Protein AF-A0A376S6R0-F1 (afdb_monomer)

Structure (mmCIF, N/CA/C/O backbone):
data_AF-A0A3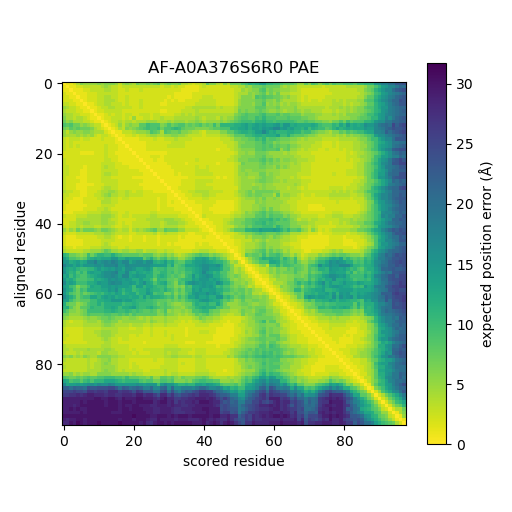76S6R0-F1
#
_entry.id   AF-A0A376S6R0-F1
#
loop_
_atom_site.group_PDB
_atom_site.id
_atom_site.type_symbol
_atom_site.label_atom_id
_atom_site.label_alt_id
_atom_site.label_comp_id
_atom_site.label_asym_id
_atom_site.label_entity_id
_atom_site.label_seq_id
_atom_site.pdbx_PDB_ins_code
_atom_site.Cartn_x
_atom_site.Cartn_y
_atom_site.Cartn_z
_atom_site.occupancy
_atom_site.B_iso_or_equiv
_atom_site.auth_seq_id
_atom_site.auth_comp_id
_atom_site.auth_asym_id
_atom_site.auth_atom_id
_atom_site.pdbx_PDB_model_num
ATOM 1 N N . MET A 1 1 ? 5.530 -6.108 10.064 1.00 86.94 1 MET A N 1
ATOM 2 C CA . MET A 1 1 ? 5.471 -5.534 8.701 1.00 86.94 1 MET A CA 1
ATOM 3 C C . MET A 1 1 ? 4.309 -6.181 7.967 1.00 86.94 1 MET A C 1
ATOM 5 O O . MET A 1 1 ? 4.146 -7.387 8.092 1.00 86.94 1 MET A O 1
ATOM 9 N N . TRP A 1 2 ? 3.506 -5.393 7.254 1.00 91.38 2 TRP A N 1
ATOM 10 C CA . TRP A 1 2 ? 2.343 -5.835 6.485 1.00 91.38 2 TRP A CA 1
ATOM 11 C C . TRP A 1 2 ? 2.529 -5.500 5.009 1.00 91.38 2 TRP A C 1
ATOM 13 O O . TRP A 1 2 ? 2.985 -4.406 4.679 1.00 91.38 2 TRP A O 1
ATOM 23 N N . LEU A 1 3 ? 2.138 -6.430 4.143 1.00 90.69 3 LEU A N 1
ATOM 24 C CA . LEU A 1 3 ? 2.029 -6.242 2.701 1.00 90.69 3 LEU A CA 1
ATOM 25 C C . LEU A 1 3 ? 0.576 -6.506 2.310 1.00 90.69 3 LEU A C 1
ATOM 27 O O . LEU A 1 3 ? 0.023 -7.553 2.643 1.00 90.69 3 LEU A O 1
ATOM 31 N N . VAL A 1 4 ? -0.042 -5.553 1.625 1.00 89.94 4 VAL A N 1
ATOM 32 C CA . VAL A 1 4 ? -1.453 -5.599 1.242 1.00 89.94 4 VAL A CA 1
ATOM 33 C C . VAL A 1 4 ? -1.567 -5.307 -0.247 1.00 89.94 4 VAL A C 1
ATOM 35 O O . VAL A 1 4 ? -0.833 -4.485 -0.792 1.00 89.94 4 VAL A O 1
ATOM 38 N N . ARG A 1 5 ? -2.492 -5.986 -0.920 1.00 88.94 5 ARG A N 1
ATOM 39 C CA . ARG A 1 5 ? -2.849 -5.682 -2.305 1.00 88.94 5 ARG A CA 1
ATOM 40 C C . ARG A 1 5 ? -3.988 -4.663 -2.329 1.00 88.94 5 ARG A C 1
ATOM 42 O O . ARG A 1 5 ? -4.946 -4.815 -1.571 1.00 88.94 5 ARG A O 1
ATOM 49 N N . GLY A 1 6 ? -3.889 -3.671 -3.212 1.00 90.50 6 GLY A N 1
ATOM 50 C CA . GLY A 1 6 ? -5.003 -2.802 -3.594 1.00 90.50 6 GLY A CA 1
ATOM 51 C C . GLY A 1 6 ? -6.185 -3.568 -4.209 1.00 90.50 6 GLY A C 1
ATOM 52 O O . GLY A 1 6 ? -6.149 -4.789 -4.379 1.00 90.50 6 GLY A O 1
ATOM 53 N N . GLY A 1 7 ? -7.257 -2.854 -4.544 1.00 91.50 7 GLY A N 1
ATOM 54 C CA . GLY A 1 7 ? -8.468 -3.431 -5.139 1.00 91.50 7 GLY A CA 1
ATOM 55 C C . GLY A 1 7 ? -9.605 -3.691 -4.152 1.00 91.50 7 GLY A C 1
ATOM 56 O O . GLY A 1 7 ? -10.548 -4.405 -4.483 1.00 91.50 7 GLY A O 1
ATOM 57 N N . LYS A 1 8 ? -9.543 -3.127 -2.941 1.00 90.00 8 LYS A N 1
ATOM 58 C CA . LYS A 1 8 ? -10.636 -3.197 -1.960 1.00 90.00 8 LYS A CA 1
ATOM 59 C C . LYS A 1 8 ? -11.021 -1.808 -1.474 1.00 90.00 8 LYS A C 1
ATOM 61 O O . LYS A 1 8 ? -10.172 -1.016 -1.077 1.00 90.00 8 LYS A O 1
ATOM 66 N N . ALA A 1 9 ? -12.320 -1.530 -1.441 1.00 91.50 9 ALA A N 1
ATOM 67 C CA . ALA A 1 9 ? -12.825 -0.257 -0.934 1.00 91.50 9 ALA A CA 1
ATOM 68 C C . ALA A 1 9 ? -12.558 -0.089 0.569 1.00 91.50 9 ALA A C 1
ATOM 70 O O . ALA A 1 9 ? -12.135 0.980 1.005 1.00 91.50 9 ALA A O 1
ATOM 71 N N . ALA A 1 10 ? -12.739 -1.161 1.340 1.00 90.50 10 ALA A N 1
ATOM 72 C CA . ALA A 1 10 ? -12.553 -1.180 2.784 1.00 90.50 10 ALA A CA 1
ATOM 73 C C . ALA A 1 10 ? -11.920 -2.501 3.242 1.00 90.50 10 ALA A C 1
ATOM 75 O O . ALA A 1 10 ? -12.036 -3.532 2.572 1.00 90.50 10 ALA A O 1
ATOM 76 N N . GLN A 1 11 ? -11.255 -2.456 4.396 1.00 87.75 11 GLN A N 1
ATOM 77 C CA . GLN A 1 11 ? -10.880 -3.657 5.139 1.00 87.75 11 GLN A CA 1
ATOM 78 C C . GLN A 1 11 ? -12.024 -4.045 6.085 1.00 87.75 11 GLN A C 1
ATOM 80 O O . GLN A 1 11 ? -12.788 -3.161 6.471 1.00 87.75 11 GLN A O 1
ATOM 85 N N . PRO A 1 12 ? -12.144 -5.328 6.469 1.00 86.12 12 PRO A N 1
ATOM 86 C CA . PRO A 1 12 ? -13.119 -5.751 7.467 1.00 86.12 12 PRO A CA 1
ATOM 87 C C . PRO A 1 12 ? -12.986 -4.960 8.773 1.00 86.12 12 PRO A C 1
ATOM 89 O O . PRO A 1 12 ? -11.877 -4.577 9.167 1.00 86.12 12 PRO A O 1
ATOM 92 N N . ASP A 1 13 ? -14.108 -4.757 9.458 1.00 80.25 13 ASP A N 1
ATOM 93 C CA . ASP A 1 13 ? -14.122 -4.103 10.763 1.00 80.25 13 ASP A CA 1
ATOM 94 C C . ASP A 1 13 ? -13.238 -4.851 11.771 1.00 80.25 13 ASP A C 1
ATOM 96 O O . ASP A 1 13 ? -13.106 -6.075 11.742 1.00 80.25 13 ASP A O 1
ATOM 100 N N . GLY A 1 14 ? -12.572 -4.095 12.646 1.00 80.88 14 GLY A N 1
ATOM 101 C CA . GLY A 1 14 ? -11.615 -4.639 13.615 1.00 80.88 14 GLY A CA 1
ATOM 102 C C . GLY A 1 14 ? -10.244 -5.004 13.033 1.00 80.88 14 GLY A C 1
ATOM 103 O O . GLY A 1 14 ? -9.330 -5.315 13.796 1.00 80.88 14 GLY A O 1
ATOM 104 N N . HIS A 1 15 ? -10.041 -4.912 11.713 1.00 86.12 15 HIS A N 1
ATOM 105 C CA . HIS A 1 15 ? -8.717 -5.095 11.124 1.00 86.12 15 HIS A CA 1
ATOM 106 C C . HIS A 1 15 ? -7.779 -3.951 11.540 1.00 86.12 15 HIS A C 1
ATOM 108 O O . HIS A 1 15 ? -8.088 -2.774 11.344 1.00 86.12 15 HIS A O 1
ATOM 114 N N . THR A 1 16 ? -6.590 -4.281 12.050 1.00 88.19 16 THR A N 1
ATOM 115 C CA . THR A 1 16 ? -5.621 -3.311 12.599 1.00 88.19 16 THR A CA 1
ATOM 116 C C . THR A 1 16 ? -5.266 -2.183 11.624 1.00 88.19 16 THR A C 1
ATOM 118 O O . THR A 1 16 ? -5.022 -1.053 12.034 1.00 88.19 16 THR A O 1
ATOM 121 N N . LEU A 1 17 ? -5.277 -2.468 10.318 1.00 91.31 17 LEU A N 1
ATOM 122 C CA . LEU A 1 17 ? -4.975 -1.488 9.268 1.00 91.31 17 LEU A CA 1
ATOM 123 C C . LEU A 1 17 ? -6.209 -0.781 8.687 1.00 91.31 17 LEU A C 1
ATOM 125 O O . LEU A 1 17 ? -6.042 0.015 7.775 1.00 91.31 17 LEU A O 1
ATOM 129 N N . ALA A 1 18 ? -7.435 -1.046 9.153 1.00 91.31 18 ALA A N 1
ATOM 130 C CA . ALA A 1 18 ? -8.655 -0.519 8.525 1.00 91.31 18 ALA A CA 1
ATOM 131 C C . ALA A 1 18 ? -8.687 1.017 8.472 1.00 91.31 18 ALA A C 1
ATOM 133 O O . ALA A 1 18 ? -8.978 1.598 7.428 1.00 91.31 18 ALA A O 1
ATOM 134 N N . ARG A 1 19 ? -8.306 1.683 9.569 1.00 89.56 19 ARG A N 1
ATOM 135 C CA . ARG A 1 19 ? -8.217 3.153 9.619 1.00 89.56 19 ARG A CA 1
ATOM 136 C C . ARG A 1 19 ? -7.159 3.708 8.671 1.00 89.56 19 ARG A C 1
ATOM 138 O O . ARG A 1 19 ? -7.417 4.678 7.970 1.00 89.56 19 ARG A O 1
ATOM 145 N N . LEU A 1 20 ? -5.989 3.076 8.638 1.00 92.38 20 LEU A N 1
ATOM 146 C CA . LEU A 1 20 ? -4.894 3.474 7.759 1.00 92.38 20 LEU A CA 1
ATOM 147 C C . LEU A 1 20 ? -5.209 3.174 6.281 1.00 92.38 20 LEU A C 1
ATOM 149 O O . LEU A 1 20 ? -4.798 3.901 5.388 1.00 92.38 20 LEU A O 1
ATOM 153 N N . TRP A 1 21 ? -5.973 2.123 5.995 1.00 93.44 21 TRP A N 1
ATOM 154 C CA . TRP A 1 21 ? -6.482 1.833 4.655 1.00 93.44 21 TRP A CA 1
ATOM 155 C C . TRP A 1 21 ? -7.478 2.894 4.187 1.00 93.44 21 TRP A C 1
ATOM 157 O O . TRP A 1 21 ? -7.433 3.341 3.044 1.00 93.44 21 TRP A O 1
ATOM 167 N N . ALA A 1 22 ? -8.371 3.323 5.081 1.00 91.88 22 ALA A N 1
ATOM 168 C CA . ALA A 1 22 ? -9.382 4.325 4.775 1.00 91.88 22 ALA A CA 1
ATOM 169 C C . ALA A 1 22 ? -8.785 5.702 4.434 1.00 91.88 22 ALA A C 1
ATOM 171 O O . ALA A 1 22 ? -9.427 6.449 3.698 1.00 91.88 22 ALA A O 1
ATOM 172 N N . SER A 1 23 ? -7.572 6.016 4.912 1.00 91.94 23 SER A N 1
ATOM 173 C CA . SER A 1 23 ? -6.883 7.276 4.599 1.00 91.94 23 SER A CA 1
ATOM 174 C C . SER A 1 23 ? -6.223 7.305 3.220 1.00 91.94 23 SER A C 1
ATOM 176 O O . SER A 1 23 ? -5.795 8.369 2.783 1.00 91.94 23 SER A O 1
ATOM 178 N N . LEU A 1 24 ? -6.107 6.161 2.536 1.00 93.44 24 LEU A N 1
ATOM 179 C CA . LEU A 1 24 ? -5.577 6.131 1.177 1.00 93.44 24 LEU A CA 1
ATOM 180 C C . LEU A 1 24 ? -6.546 6.804 0.197 1.00 93.44 24 LEU A C 1
ATOM 182 O O . LEU A 1 24 ? -7.752 6.523 0.250 1.00 93.44 24 LEU A O 1
ATOM 186 N N . PRO A 1 25 ? -6.027 7.595 -0.758 1.00 92.31 25 PRO A N 1
ATOM 187 C CA . PRO A 1 25 ? -6.795 8.044 -1.909 1.00 92.31 25 PRO A CA 1
ATOM 188 C C . PRO A 1 25 ? -7.487 6.877 -2.640 1.00 92.31 25 PRO A C 1
ATOM 190 O O . PRO A 1 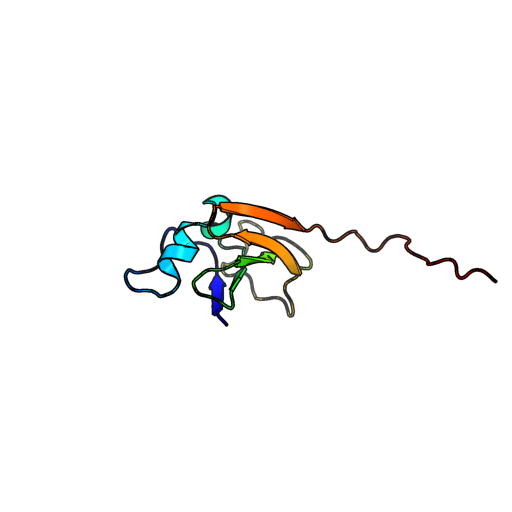25 ? -6.911 5.780 -2.734 1.00 92.31 25 PRO A O 1
ATOM 193 N N . PRO A 1 26 ? -8.724 7.068 -3.143 1.00 93.38 26 PRO A N 1
ATOM 194 C CA . PRO A 1 26 ? -9.483 6.017 -3.817 1.00 93.38 26 PRO A CA 1
ATOM 195 C C . PRO A 1 26 ? -8.732 5.348 -4.971 1.00 93.38 26 PRO A C 1
ATOM 197 O O . PRO A 1 26 ? -8.741 4.126 -5.059 1.00 93.38 26 PRO A O 1
ATOM 200 N N . ASP A 1 27 ? -8.049 6.117 -5.811 1.00 91.50 27 ASP A N 1
ATOM 201 C CA . ASP A 1 27 ? -7.264 5.632 -6.949 1.00 91.50 27 ASP A CA 1
ATOM 202 C C . ASP A 1 27 ? -6.141 4.670 -6.527 1.00 91.50 27 ASP A C 1
ATOM 204 O O . ASP A 1 27 ? -5.891 3.675 -7.208 1.00 91.50 27 ASP A O 1
ATOM 208 N N . ILE A 1 28 ? -5.532 4.886 -5.357 1.00 92.25 28 ILE A N 1
ATOM 209 C CA . ILE A 1 28 ? -4.490 4.004 -4.820 1.00 92.25 28 ILE A CA 1
ATOM 210 C C . ILE A 1 28 ? -5.104 2.734 -4.224 1.00 92.25 28 ILE A C 1
ATOM 212 O O . ILE A 1 28 ? -4.720 1.622 -4.590 1.00 92.25 28 ILE A O 1
ATOM 216 N N . ARG A 1 29 ? -6.069 2.866 -3.303 1.00 92.25 29 ARG A N 1
ATOM 217 C CA . ARG A 1 29 ? -6.625 1.700 -2.585 1.00 92.25 29 ARG A CA 1
ATOM 218 C C . ARG A 1 29 ? -7.490 0.803 -3.468 1.00 92.25 29 ARG A C 1
ATOM 220 O O . ARG A 1 29 ? -7.561 -0.403 -3.230 1.00 92.25 29 ARG A O 1
ATOM 227 N N . LEU A 1 30 ? -8.152 1.371 -4.478 1.00 93.12 30 LEU A N 1
ATOM 228 C CA . LEU A 1 30 ? -8.997 0.627 -5.413 1.00 93.12 30 LEU A CA 1
ATOM 229 C C . LEU A 1 30 ? -8.201 0.027 -6.572 1.00 93.12 30 LEU A C 1
ATOM 231 O O . LEU A 1 30 ? -8.743 -0.816 -7.277 1.00 93.12 30 LEU A O 1
ATOM 235 N N . SER A 1 31 ? -6.930 0.395 -6.758 1.00 89.38 31 SER A N 1
ATOM 236 C CA . SER A 1 31 ? -6.115 -0.177 -7.827 1.00 89.38 31 SER A CA 1
ATOM 237 C C . SER A 1 31 ? -5.720 -1.623 -7.510 1.00 89.38 31 SER A C 1
ATOM 239 O O . SER A 1 31 ? -4.933 -1.857 -6.591 1.00 89.38 31 SER A O 1
ATOM 241 N N . PRO A 1 32 ? -6.170 -2.625 -8.287 1.00 86.25 32 PRO A N 1
ATOM 242 C CA . PRO A 1 32 ? -5.769 -4.016 -8.082 1.00 86.25 32 PRO A CA 1
ATOM 243 C C . PRO A 1 32 ? -4.321 -4.289 -8.524 1.00 86.25 32 PRO A C 1
ATOM 245 O O . PRO A 1 32 ? -3.824 -5.407 -8.337 1.00 86.25 32 PRO A O 1
ATOM 248 N N . HIS A 1 33 ? -3.658 -3.299 -9.131 1.00 83.06 33 HIS A N 1
ATOM 249 C CA . HIS A 1 33 ? -2.300 -3.393 -9.665 1.00 83.06 33 HIS A CA 1
ATOM 250 C C . HIS A 1 33 ? -1.231 -2.910 -8.682 1.00 83.06 33 HIS A C 1
ATOM 252 O O . HIS A 1 33 ? -0.047 -3.159 -8.922 1.00 83.06 33 HIS A O 1
ATOM 258 N N . LEU A 1 34 ? -1.631 -2.233 -7.601 1.00 87.88 34 LEU A N 1
ATO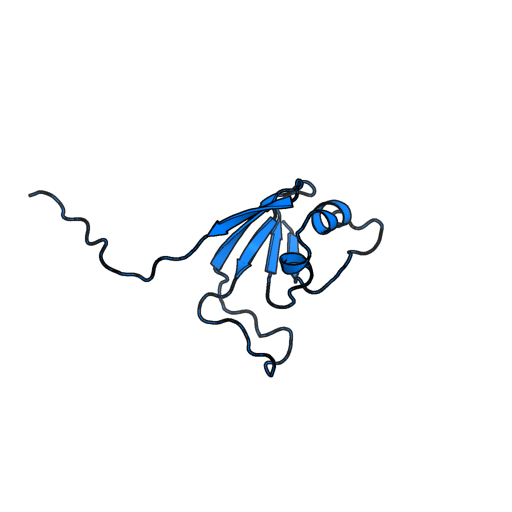M 259 C CA . LEU A 1 34 ? -0.719 -1.716 -6.587 1.00 87.88 34 LEU A CA 1
ATOM 260 C C . LEU A 1 34 ? -0.583 -2.677 -5.410 1.00 87.88 34 LEU A C 1
ATOM 262 O O . LEU A 1 34 ? -1.554 -3.261 -4.918 1.00 87.88 34 LEU A O 1
ATOM 266 N N . TYR A 1 35 ? 0.650 -2.784 -4.933 1.00 89.88 35 TYR A N 1
ATOM 267 C CA . TYR A 1 35 ? 0.968 -3.380 -3.647 1.00 89.88 35 TYR A CA 1
ATOM 268 C C . TYR A 1 35 ? 1.378 -2.276 -2.682 1.00 89.88 35 TYR A C 1
ATOM 270 O O . TYR A 1 35 ? 2.012 -1.297 -3.066 1.00 89.88 35 TYR A O 1
ATOM 278 N N . LEU A 1 36 ? 0.989 -2.429 -1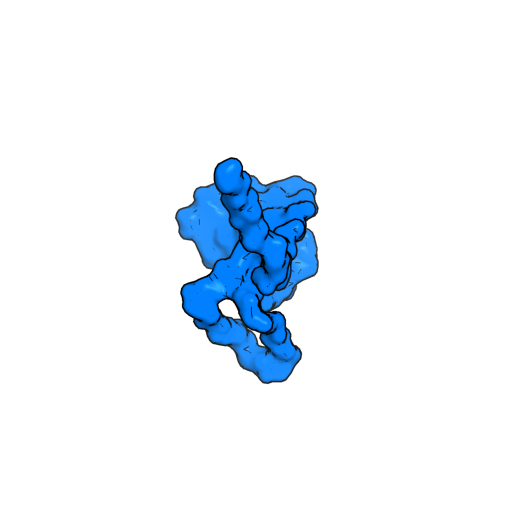.425 1.00 93.00 36 LEU A N 1
ATOM 279 C CA . LEU A 1 36 ? 1.189 -1.444 -0.379 1.00 93.00 36 LEU A CA 1
ATOM 280 C C . LEU A 1 36 ? 1.864 -2.134 0.796 1.00 93.00 36 LEU A C 1
ATOM 282 O O . LEU A 1 36 ? 1.354 -3.134 1.304 1.00 93.00 36 LEU A O 1
ATOM 286 N N . ALA A 1 37 ? 3.001 -1.613 1.236 1.00 94.38 37 ALA A N 1
ATOM 287 C CA . ALA A 1 37 ? 3.629 -2.065 2.469 1.00 94.38 37 ALA A CA 1
ATOM 288 C C . ALA A 1 37 ? 3.406 -1.041 3.578 1.00 94.38 37 ALA A C 1
ATOM 290 O O . ALA A 1 37 ? 3.316 0.154 3.310 1.00 94.38 37 ALA A O 1
ATOM 291 N N . THR A 1 38 ? 3.334 -1.503 4.825 1.00 94.44 38 THR A N 1
ATOM 292 C CA . THR A 1 38 ? 3.514 -0.652 6.002 1.00 94.44 38 THR A CA 1
ATOM 293 C C . THR A 1 38 ? 4.123 -1.435 7.160 1.00 94.44 38 THR A C 1
ATOM 295 O O . THR A 1 38 ? 3.910 -2.639 7.303 1.00 94.44 38 THR A O 1
ATOM 298 N N . ASN A 1 39 ? 4.918 -0.781 8.000 1.00 93.75 39 ASN A N 1
ATOM 299 C CA . ASN A 1 39 ? 5.465 -1.365 9.225 1.00 93.75 39 ASN A CA 1
ATOM 300 C C . ASN A 1 39 ? 4.732 -0.879 10.486 1.00 93.75 39 ASN A C 1
ATOM 302 O O . ASN A 1 39 ? 5.053 -1.346 11.575 1.00 93.75 39 ASN A O 1
ATOM 306 N N . SER A 1 40 ? 3.734 -0.003 10.338 1.00 91.50 40 SER A N 1
ATOM 307 C CA . SER A 1 40 ? 3.002 0.623 11.436 1.00 91.50 40 SER A CA 1
ATOM 308 C C . SER A 1 40 ? 1.518 0.743 11.103 1.00 91.50 40 SER A C 1
ATOM 310 O O . SER A 1 40 ? 1.148 1.102 9.990 1.00 91.50 40 SER A O 1
ATOM 312 N N . ALA A 1 41 ? 0.648 0.538 12.094 1.00 89.44 41 ALA A N 1
ATOM 313 C CA . ALA A 1 41 ? -0.787 0.806 11.959 1.00 89.44 41 ALA A CA 1
ATOM 314 C C . ALA A 1 41 ? -1.116 2.304 11.778 1.00 89.44 41 ALA A C 1
ATOM 316 O O . ALA A 1 41 ? -2.265 2.656 11.520 1.00 89.44 41 ALA A O 1
ATOM 317 N N . GLN A 1 42 ? -0.120 3.185 11.912 1.00 89.06 42 GLN A N 1
ATOM 318 C CA . GLN A 1 42 ? -0.242 4.629 11.697 1.00 89.06 42 GLN A CA 1
ATOM 319 C C . GLN A 1 42 ? 0.376 5.098 10.368 1.00 89.06 42 GLN A C 1
ATOM 321 O O . GLN A 1 42 ? 0.269 6.279 10.043 1.00 89.06 42 GLN A O 1
ATOM 326 N N . GLY A 1 43 ? 0.977 4.192 9.591 1.00 90.44 43 GLY A N 1
ATOM 327 C CA . GLY A 1 43 ? 1.602 4.502 8.307 1.00 90.44 43 GLY A CA 1
ATOM 328 C C . GLY A 1 43 ? 3.084 4.889 8.401 1.00 90.44 43 GLY A C 1
ATOM 329 O O . GLY A 1 43 ? 3.686 4.750 9.469 1.00 90.44 43 GLY A O 1
ATOM 330 N N . PRO A 1 44 ? 3.677 5.356 7.282 1.00 94.06 44 PRO A N 1
ATOM 331 C CA . PRO A 1 44 ? 3.036 5.585 5.979 1.00 94.06 44 PRO A CA 1
ATOM 332 C C . PRO A 1 44 ? 2.732 4.279 5.223 1.00 94.06 44 PRO A C 1
ATOM 334 O O . PRO A 1 44 ? 3.121 3.185 5.641 1.00 94.06 44 PRO A O 1
ATOM 337 N N . TRP A 1 45 ? 2.023 4.391 4.103 1.00 96.12 45 TRP A N 1
ATOM 338 C CA . TRP A 1 45 ? 1.986 3.364 3.069 1.00 96.12 45 TRP A CA 1
ATOM 339 C C . TRP A 1 45 ? 3.118 3.589 2.077 1.00 96.12 45 TRP A C 1
ATOM 341 O O . TRP A 1 45 ? 3.201 4.651 1.466 1.00 96.12 45 TRP A O 1
ATOM 351 N N . TRP A 1 46 ? 3.942 2.570 1.865 1.00 95.81 46 TRP A N 1
ATOM 352 C CA . TRP A 1 46 ? 4.876 2.506 0.746 1.00 95.81 46 TRP A CA 1
ATOM 353 C C . TRP A 1 46 ? 4.149 1.920 -0.463 1.00 95.81 46 TRP A C 1
ATOM 355 O O . TRP A 1 46 ? 3.683 0.781 -0.404 1.00 95.81 46 TRP A O 1
ATOM 365 N N . ILE A 1 47 ? 4.042 2.697 -1.542 1.00 94.25 47 ILE A N 1
ATOM 366 C CA . ILE A 1 47 ? 3.384 2.296 -2.788 1.00 94.25 47 ILE A CA 1
ATOM 367 C C . ILE A 1 47 ? 4.407 1.571 -3.658 1.00 94.25 47 ILE A C 1
ATOM 369 O O . ILE A 1 47 ? 5.403 2.151 -4.095 1.00 94.25 47 ILE A O 1
ATOM 373 N N . LEU A 1 48 ? 4.154 0.289 -3.893 1.00 90.94 48 LEU A N 1
ATOM 374 C CA . LEU A 1 48 ? 5.031 -0.621 -4.614 1.00 90.94 48 LEU A CA 1
ATOM 375 C C . LEU A 1 48 ? 4.447 -0.884 -6.006 1.00 90.94 48 LEU A C 1
ATOM 377 O O . LEU A 1 48 ? 3.511 -1.674 -6.175 1.00 90.94 48 LEU A O 1
ATOM 381 N N . GLY A 1 49 ? 5.005 -0.189 -6.992 1.00 86.44 49 GLY A N 1
ATOM 382 C CA . GLY A 1 49 ? 4.653 -0.292 -8.400 1.00 86.44 49 GLY A CA 1
ATOM 383 C C . GLY A 1 49 ? 5.443 -1.368 -9.147 1.00 86.44 49 GLY A C 1
ATOM 384 O O . GLY A 1 49 ? 6.202 -2.162 -8.578 1.00 86.44 49 GLY A O 1
ATOM 385 N N . TRP A 1 50 ? 5.246 -1.404 -10.462 1.00 82.81 50 TRP A N 1
ATOM 386 C CA . TRP A 1 50 ? 5.867 -2.384 -11.349 1.00 82.81 50 TRP A CA 1
ATOM 387 C C . TRP A 1 50 ? 7.284 -1.976 -11.774 1.00 82.81 50 TRP A C 1
ATOM 389 O O . TRP A 1 50 ? 7.507 -0.798 -12.048 1.00 82.81 50 TRP A O 1
ATOM 399 N N . PRO A 1 51 ? 8.225 -2.934 -11.870 1.00 73.00 51 PRO A N 1
ATOM 400 C CA . PRO A 1 51 ? 9.571 -2.668 -12.371 1.00 73.00 51 PRO A CA 1
ATOM 401 C C . PRO A 1 51 ? 9.642 -2.470 -13.893 1.00 73.00 51 PRO A C 1
ATOM 403 O O . PRO A 1 51 ? 10.410 -1.620 -14.337 1.00 73.00 51 PRO A O 1
ATOM 406 N N . GLU A 1 52 ? 8.852 -3.217 -14.679 1.00 68.94 52 GLU A N 1
ATOM 407 C CA . GLU A 1 52 ? 8.973 -3.238 -16.150 1.00 68.94 52 GLU A CA 1
ATOM 408 C C . GLU A 1 52 ? 7.719 -2.770 -16.916 1.00 68.94 52 GLU A C 1
ATOM 410 O O . GLU A 1 52 ? 7.863 -2.220 -18.006 1.00 68.94 52 GLU A O 1
ATOM 415 N N . ARG A 1 53 ? 6.494 -2.958 -16.394 1.00 71.62 53 ARG A N 1
ATOM 416 C CA . ARG A 1 53 ? 5.240 -2.580 -17.087 1.00 71.62 53 ARG A CA 1
ATOM 417 C C . ARG A 1 53 ? 4.003 -2.700 -16.181 1.00 71.62 53 ARG A C 1
ATOM 419 O O . ARG A 1 53 ? 3.961 -3.561 -15.311 1.00 71.62 53 ARG A O 1
ATOM 426 N N . VAL A 1 54 ? 2.967 -1.893 -16.438 1.00 68.31 54 VAL A N 1
ATOM 427 C CA . VAL A 1 54 ? 1.617 -2.047 -15.854 1.00 68.31 54 VAL A CA 1
ATOM 428 C C . VAL A 1 54 ? 0.838 -3.165 -16.582 1.00 68.31 54 VAL A C 1
ATOM 430 O O . VAL A 1 54 ? 0.805 -3.143 -17.818 1.00 68.31 54 VAL A O 1
ATOM 433 N N . PRO A 1 55 ? 0.206 -4.122 -15.868 1.00 70.62 55 PRO A N 1
ATOM 434 C CA . PRO A 1 55 ? -0.645 -5.139 -16.486 1.00 70.62 55 PRO A CA 1
ATOM 435 C C . PRO A 1 55 ? -1.759 -4.498 -17.320 1.00 70.62 55 PRO A C 1
ATOM 437 O O . PRO A 1 55 ? -2.377 -3.527 -16.885 1.00 70.62 55 PRO A O 1
ATOM 440 N N . GLY A 1 56 ? -1.989 -5.021 -18.520 1.00 72.81 56 GLY A N 1
ATOM 441 C CA . GLY A 1 56 ? -3.115 -4.641 -19.364 1.00 72.81 56 GLY A CA 1
ATOM 442 C C . GLY A 1 56 ? -4.435 -5.197 -18.831 1.00 72.81 56 GLY A C 1
ATOM 443 O O . GLY A 1 56 ? -4.460 -6.073 -17.972 1.00 72.81 56 GLY A O 1
ATOM 444 N N . THR A 1 57 ? -5.544 -4.696 -19.366 1.00 73.56 57 THR A N 1
ATOM 445 C CA . THR A 1 57 ? -6.909 -5.063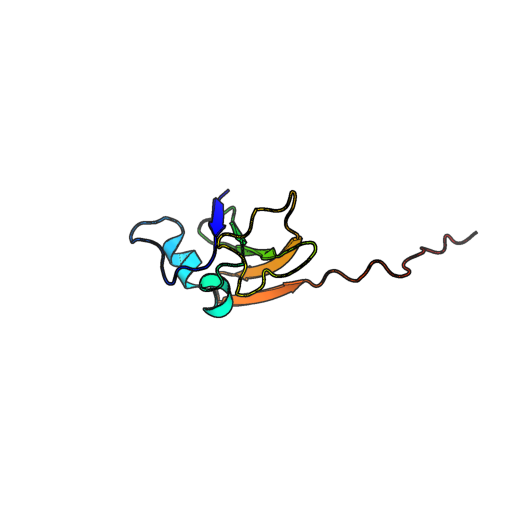 -18.953 1.00 73.56 57 THR A CA 1
ATOM 446 C C . THR A 1 57 ? -7.222 -6.553 -19.120 1.00 73.56 57 THR A C 1
ATOM 448 O O . THR A 1 57 ? -8.013 -7.094 -18.356 1.00 73.56 57 THR A O 1
ATOM 451 N N . GLU A 1 58 ? -6.569 -7.206 -20.084 1.00 81.75 58 GLU A N 1
ATOM 452 C CA . GLU A 1 58 ? -6.736 -8.631 -20.401 1.00 81.75 58 GLU A CA 1
ATOM 453 C C . GLU A 1 58 ? -5.845 -9.549 -19.541 1.00 81.75 58 GLU A C 1
ATOM 455 O O . GLU A 1 58 ? -5.977 -10.772 -19.597 1.00 81.75 58 GLU A O 1
ATOM 460 N N . ASP A 1 59 ? -4.916 -8.988 -18.757 1.00 76.62 59 ASP A N 1
ATOM 461 C CA . ASP A 1 59 ? -4.034 -9.787 -17.909 1.00 76.62 59 ASP A CA 1
ATOM 462 C C . ASP A 1 59 ? -4.819 -10.362 -16.718 1.00 76.62 59 ASP A C 1
ATOM 464 O O . ASP A 1 59 ? -5.540 -9.656 -16.008 1.00 76.62 59 ASP A O 1
ATOM 468 N N . VAL A 1 60 ? -4.638 -11.660 -16.453 1.00 76.88 60 VAL A N 1
ATOM 469 C CA . VAL A 1 60 ? -5.278 -12.343 -15.319 1.00 76.88 60 VAL A CA 1
ATOM 470 C C . VAL A 1 60 ? -4.862 -11.678 -14.006 1.00 76.88 60 VAL A C 1
ATOM 472 O O . VAL A 1 60 ? -3.675 -11.518 -13.721 1.00 76.88 60 VAL A O 1
ATOM 475 N N . LEU A 1 61 ? -5.847 -11.313 -13.179 1.00 72.00 61 LEU A N 1
ATOM 476 C CA . LEU A 1 61 ? -5.621 -10.696 -11.876 1.00 72.00 61 LEU A CA 1
ATOM 477 C C . LEU A 1 61 ? -5.675 -11.723 -10.726 1.00 72.00 61 LEU A C 1
ATOM 479 O O . LEU A 1 61 ? -6.631 -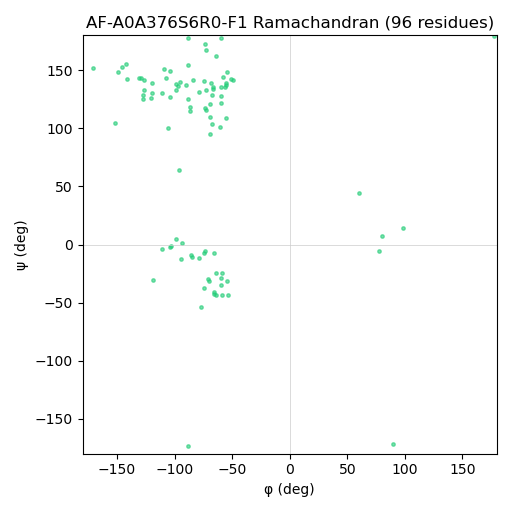12.492 -10.648 1.00 72.00 61 LEU A O 1
ATOM 483 N N . PRO A 1 62 ? -4.740 -11.667 -9.752 1.00 70.31 62 PRO A N 1
ATOM 484 C CA . PRO A 1 62 ? -3.556 -10.806 -9.726 1.00 70.31 62 PRO A CA 1
ATOM 485 C C . PRO A 1 62 ? -2.556 -11.172 -10.815 1.00 70.31 62 PRO A C 1
ATOM 487 O O . PRO A 1 62 ? -2.204 -12.339 -10.956 1.00 70.31 62 PRO A O 1
ATOM 490 N N . AL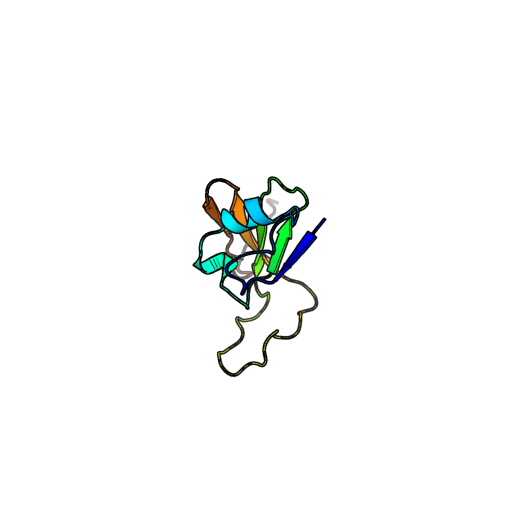A A 1 63 ? -2.030 -10.152 -11.497 1.00 69.62 63 ALA A N 1
ATOM 491 C CA . ALA A 1 63 ? -0.856 -10.351 -12.326 1.00 69.62 63 ALA A CA 1
ATOM 492 C C . ALA A 1 63 ? 0.263 -10.951 -11.448 1.00 69.62 63 ALA A C 1
ATOM 494 O O . ALA A 1 63 ? 0.410 -10.519 -10.292 1.00 69.62 63 ALA A O 1
ATOM 495 N N . PRO A 1 64 ? 1.033 -11.930 -11.958 1.00 73.00 64 PRO A N 1
ATOM 496 C CA . PRO A 1 64 ? 2.097 -12.573 -11.200 1.00 73.00 64 PRO A CA 1
ATOM 497 C C . PRO A 1 64 ? 3.025 -11.554 -10.534 1.00 73.00 64 PRO A C 1
ATOM 499 O O . PRO A 1 64 ? 3.326 -10.497 -11.095 1.00 73.00 64 PRO A O 1
ATOM 502 N N . LEU A 1 65 ? 3.474 -11.852 -9.314 1.00 71.19 65 LEU A N 1
ATOM 503 C CA . LEU A 1 65 ? 4.441 -11.000 -8.632 1.00 71.19 65 LEU A CA 1
ATOM 504 C C . LEU A 1 65 ? 5.797 -11.099 -9.362 1.00 71.19 65 LEU A C 1
ATOM 506 O O . LEU A 1 65 ? 6.339 -12.200 -9.446 1.00 71.19 65 LEU A O 1
ATOM 510 N N . PRO A 1 66 ? 6.364 -9.994 -9.879 1.00 75.38 66 PRO A N 1
ATOM 511 C CA . PRO A 1 66 ? 7.739 -9.963 -10.347 1.00 75.38 66 PRO A CA 1
ATOM 512 C C . PRO A 1 66 ? 8.687 -10.202 -9.162 1.00 75.38 66 PRO A C 1
ATOM 514 O O . PRO A 1 66 ? 8.290 -10.003 -8.007 1.00 75.38 66 PRO A O 1
ATOM 517 N N . PRO A 1 67 ? 9.951 -10.576 -9.426 1.00 80.62 67 PRO A N 1
ATOM 518 C CA . PRO A 1 67 ? 10.932 -10.878 -8.381 1.00 80.62 67 PRO A CA 1
ATOM 519 C C . PRO A 1 67 ? 11.179 -9.706 -7.421 1.00 80.62 67 PRO A C 1
ATOM 521 O O . PRO A 1 67 ? 11.569 -9.914 -6.276 1.00 80.62 67 PRO A O 1
ATOM 524 N N . TYR A 1 68 ? 10.929 -8.475 -7.869 1.00 83.19 68 TYR A N 1
ATOM 525 C CA . TYR A 1 68 ? 10.977 -7.275 -7.046 1.00 83.19 68 TYR A CA 1
ATOM 526 C C . TYR A 1 68 ? 9.918 -6.265 -7.502 1.00 83.19 68 TYR A C 1
ATOM 528 O O . TYR A 1 68 ? 9.512 -6.225 -8.662 1.00 83.19 68 TYR A O 1
ATOM 536 N N . ARG A 1 69 ? 9.468 -5.422 -6.572 1.00 85.06 69 ARG A N 1
ATOM 537 C CA . ARG A 1 69 ? 8.618 -4.256 -6.849 1.00 85.06 69 ARG A CA 1
ATOM 538 C C . ARG A 1 69 ? 9.436 -2.988 -6.635 1.00 85.06 69 ARG A C 1
ATOM 540 O O . ARG A 1 69 ? 10.345 -2.976 -5.809 1.00 85.06 69 ARG A O 1
ATOM 547 N N . VAL A 1 70 ? 9.096 -1.923 -7.353 1.00 87.44 70 VAL A N 1
ATOM 548 C CA . VAL A 1 70 ? 9.783 -0.630 -7.225 1.00 87.44 70 VAL A CA 1
ATOM 549 C C . VAL A 1 70 ? 8.965 0.287 -6.329 1.00 87.44 70 VAL A C 1
ATOM 551 O O . VAL A 1 70 ? 7.742 0.340 -6.444 1.00 87.44 70 VAL A O 1
ATOM 554 N N . LEU A 1 71 ? 9.633 1.021 -5.439 1.00 92.06 71 LEU A N 1
ATOM 555 C CA . LEU A 1 71 ? 8.995 2.077 -4.662 1.00 92.06 71 LEU A CA 1
ATOM 556 C C . LEU A 1 71 ? 8.643 3.242 -5.597 1.00 92.06 71 LEU A C 1
ATOM 558 O O . LEU A 1 71 ? 9.529 3.938 -6.085 1.00 92.06 71 LEU A O 1
ATOM 562 N N . THR A 1 72 ? 7.352 3.446 -5.846 1.00 92.00 72 THR A N 1
ATOM 563 C CA . THR A 1 72 ? 6.842 4.497 -6.744 1.00 92.00 72 THR A CA 1
ATOM 564 C C . THR A 1 72 ? 6.112 5.601 -5.996 1.00 92.00 72 THR A C 1
ATOM 566 O O . THR A 1 72 ? 5.694 6.582 -6.601 1.00 92.00 72 THR A O 1
ATOM 569 N N . GLY A 1 73 ? 5.951 5.476 -4.680 1.00 94.25 73 GLY A N 1
ATOM 570 C CA . GLY A 1 73 ? 5.420 6.562 -3.876 1.00 94.25 73 GLY A CA 1
ATOM 571 C C . GLY A 1 73 ? 5.239 6.234 -2.404 1.00 94.25 73 GLY A C 1
ATOM 572 O O . GLY A 1 73 ? 5.492 5.117 -1.949 1.00 94.25 73 GLY A O 1
ATOM 573 N N . LEU A 1 74 ? 4.767 7.236 -1.676 1.00 95.81 74 LEU A N 1
ATOM 574 C CA . LEU A 1 74 ? 4.356 7.167 -0.282 1.00 95.81 74 LEU A CA 1
ATOM 575 C C . LEU A 1 74 ? 2.984 7.815 -0.140 1.00 95.81 74 LEU A C 1
ATOM 577 O O . LEU A 1 74 ? 2.718 8.830 -0.778 1.00 95.81 74 LEU A O 1
ATOM 581 N N . ALA A 1 75 ? 2.143 7.261 0.724 1.00 95.12 75 ALA A N 1
ATOM 582 C CA . ALA A 1 75 ? 0.917 7.909 1.166 1.00 95.12 75 ALA A CA 1
ATOM 583 C C . ALA A 1 75 ? 0.875 7.938 2.692 1.00 95.12 75 ALA A C 1
ATOM 585 O O . ALA A 1 75 ? 1.068 6.907 3.343 1.00 95.12 75 ALA A O 1
ATOM 586 N N . ASP A 1 76 ? 0.644 9.107 3.277 1.00 92.44 76 ASP A N 1
ATOM 587 C CA . ASP A 1 76 ? 0.505 9.232 4.723 1.00 92.44 76 ASP A CA 1
ATOM 588 C C . ASP A 1 76 ? -0.948 9.021 5.187 1.00 92.44 76 ASP A C 1
ATOM 590 O O . ASP A 1 76 ? -1.879 8.796 4.407 1.00 92.44 76 ASP A O 1
ATOM 594 N N . ARG A 1 77 ? -1.152 9.072 6.505 1.00 89.19 77 ARG A N 1
ATOM 595 C CA . ARG A 1 77 ? -2.478 8.925 7.124 1.00 89.19 77 ARG A CA 1
ATOM 596 C C . ARG A 1 77 ? -3.391 10.148 6.964 1.00 89.19 77 ARG A C 1
ATOM 598 O O . ARG A 1 77 ? -4.545 10.086 7.382 1.00 89.19 77 ARG A O 1
ATOM 605 N N . PHE A 1 78 ? -2.875 11.252 6.433 1.00 89.56 78 PHE A N 1
ATOM 606 C CA . PHE A 1 78 ? -3.601 12.495 6.169 1.00 89.56 78 PHE A CA 1
ATOM 607 C C . PHE A 1 78 ? -4.029 12.606 4.698 1.00 89.56 78 PHE A C 1
ATOM 609 O O . PHE A 1 78 ? -4.593 13.621 4.295 1.00 89.56 78 PHE A O 1
ATOM 616 N N . GLY A 1 79 ? -3.780 11.563 3.899 1.00 85.81 79 GLY A N 1
ATOM 617 C CA . GLY A 1 79 ? -4.117 11.518 2.480 1.00 85.81 79 GLY A CA 1
ATOM 618 C C . GLY A 1 79 ? -3.116 12.252 1.588 1.00 85.81 79 GLY A C 1
ATOM 619 O O . GLY A 1 79 ? -3.370 12.383 0.392 1.00 85.81 79 GLY A O 1
ATOM 620 N N . GLN A 1 80 ? -1.985 12.718 2.129 1.00 91.56 80 GLN A N 1
ATOM 621 C CA . GLN A 1 80 ? -0.920 13.289 1.309 1.00 91.56 80 GLN A CA 1
ATOM 622 C C . GLN A 1 80 ? -0.188 12.169 0.583 1.00 91.56 80 GLN A C 1
ATOM 624 O O . GLN A 1 80 ? 0.067 11.104 1.152 1.00 91.56 80 GLN A O 1
ATOM 629 N N . THR A 1 81 ? 0.170 12.420 -0.674 1.00 93.75 81 THR A N 1
ATOM 630 C CA . THR A 1 81 ? 0.908 11.465 -1.496 1.00 93.75 81 THR A CA 1
ATOM 631 C C . THR A 1 81 ? 2.163 12.097 -2.068 1.00 93.75 81 THR A C 1
ATOM 633 O O . THR A 1 81 ? 2.172 13.258 -2.471 1.00 93.75 81 THR A O 1
ATOM 636 N N . LEU A 1 82 ? 3.232 11.311 -2.109 1.00 95.00 82 LEU A N 1
ATOM 637 C CA . LEU A 1 82 ? 4.458 11.643 -2.812 1.00 95.00 82 LEU A CA 1
ATOM 638 C C . LEU A 1 82 ? 4.692 10.575 -3.871 1.00 95.00 82 LEU A C 1
ATOM 640 O O . LEU A 1 82 ? 4.634 9.384 -3.574 1.00 95.00 82 LEU A O 1
ATOM 644 N N . THR A 1 83 ? 4.947 11.003 -5.103 1.00 91.81 83 THR A N 1
ATOM 645 C CA . THR A 1 83 ? 5.205 10.100 -6.229 1.00 91.81 83 THR A CA 1
ATOM 646 C C . THR A 1 83 ? 6.693 10.085 -6.541 1.00 91.81 83 THR A C 1
ATOM 648 O O . THR A 1 83 ? 7.299 11.131 -6.761 1.00 91.81 83 THR A O 1
ATOM 651 N N . TYR A 1 84 ? 7.276 8.892 -6.580 1.00 88.69 84 TYR A N 1
ATOM 652 C CA . TYR A 1 84 ? 8.639 8.665 -7.033 1.00 88.69 84 TYR A CA 1
ATOM 653 C C . TYR A 1 84 ? 8.626 8.177 -8.475 1.00 88.69 84 TYR A C 1
ATOM 655 O O . TYR A 1 84 ? 7.907 7.241 -8.829 1.00 88.69 84 TYR A O 1
ATOM 663 N N . ARG A 1 85 ? 9.475 8.781 -9.302 1.00 79.69 85 ARG A N 1
ATOM 664 C CA . ARG A 1 85 ? 9.758 8.311 -10.653 1.00 79.69 85 ARG A CA 1
ATOM 665 C C . ARG A 1 85 ? 11.184 7.787 -10.681 1.00 79.69 85 ARG A C 1
ATOM 667 O O . ARG A 1 85 ? 12.105 8.463 -10.235 1.00 79.69 85 ARG A O 1
ATOM 674 N N . ARG A 1 86 ? 11.366 6.579 -11.211 1.00 74.12 86 ARG A N 1
ATOM 675 C CA . ARG A 1 86 ? 12.697 6.105 -11.581 1.00 74.12 86 ARG A CA 1
ATOM 676 C C . ARG A 1 86 ? 13.105 6.845 -12.852 1.00 74.12 86 ARG A C 1
ATOM 678 O O . ARG A 1 86 ? 12.442 6.694 -13.878 1.00 74.12 86 ARG A O 1
ATOM 685 N N . GLU A 1 87 ? 14.171 7.631 -12.775 1.00 74.06 87 GLU A N 1
ATOM 686 C CA . GLU A 1 87 ? 14.841 8.132 -13.974 1.00 74.06 87 GLU A CA 1
ATOM 687 C C . GLU A 1 87 ? 15.315 6.933 -14.803 1.00 74.06 87 GLU A C 1
ATOM 689 O O . GLU A 1 87 ? 15.832 5.947 -14.257 1.00 74.06 87 GLU A O 1
ATOM 694 N N . ALA A 1 88 ? 15.095 6.978 -16.120 1.00 65.88 88 ALA A N 1
ATOM 695 C CA . ALA A 1 88 ? 15.723 6.011 -17.011 1.00 65.88 88 ALA A CA 1
ATOM 696 C C . ALA A 1 88 ? 17.235 6.091 -16.766 1.00 65.88 88 ALA A C 1
ATOM 698 O O . ALA A 1 88 ? 17.760 7.186 -16.580 1.00 65.88 88 ALA A O 1
ATOM 699 N N . ALA A 1 89 ? 17.933 4.956 -16.699 1.00 63.84 89 ALA A N 1
ATOM 700 C CA . ALA A 1 89 ? 19.383 4.986 -16.550 1.00 63.84 89 ALA A CA 1
ATOM 701 C C . ALA A 1 89 ? 19.974 5.722 -17.766 1.00 63.84 89 ALA A C 1
ATOM 703 O O . ALA A 1 89 ? 20.026 5.165 -18.858 1.00 63.84 89 ALA A O 1
ATOM 704 N N . GLY A 1 90 ? 20.336 6.988 -17.571 1.00 52.34 90 GLY A N 1
ATOM 705 C CA . GLY A 1 90 ? 20.842 7.893 -18.591 1.00 52.34 90 GLY A CA 1
ATOM 706 C C . GLY A 1 90 ? 21.761 8.920 -17.940 1.00 52.34 90 GLY A C 1
ATOM 707 O O . GL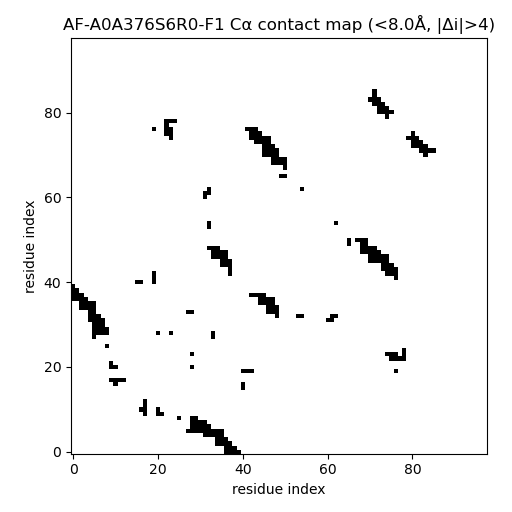Y A 1 90 ? 21.303 9.820 -17.244 1.00 52.34 90 GLY A O 1
ATOM 708 N N . ASP A 1 91 ? 23.062 8.722 -18.148 1.00 55.75 91 ASP A N 1
ATOM 709 C CA . ASP A 1 91 ? 24.147 9.707 -18.059 1.00 55.75 91 ASP A CA 1
ATOM 710 C C . ASP A 1 91 ? 24.436 10.440 -16.740 1.00 55.75 91 ASP A C 1
ATOM 712 O O . ASP A 1 91 ? 24.821 11.606 -16.742 1.00 55.75 91 ASP A O 1
ATOM 716 N N . LEU A 1 92 ? 24.449 9.737 -15.605 1.00 57.69 92 LEU A N 1
ATOM 717 C CA . LEU A 1 92 ? 25.326 10.151 -14.497 1.00 57.69 92 LEU A CA 1
ATOM 718 C C . LEU A 1 92 ? 26.638 9.360 -14.530 1.00 57.69 92 LEU A C 1
ATOM 720 O O . LEU A 1 92 ? 26.970 8.613 -13.612 1.00 57.69 92 LEU A O 1
ATOM 724 N N . ALA A 1 93 ? 27.410 9.555 -15.603 1.00 50.97 93 ALA A N 1
ATOM 725 C CA . ALA A 1 93 ? 28.848 9.335 -15.554 1.00 50.97 93 ALA A CA 1
ATOM 726 C C . ALA A 1 93 ? 29.438 10.443 -14.673 1.00 50.97 93 ALA A C 1
ATOM 728 O O . ALA A 1 93 ? 29.667 11.565 -15.128 1.00 50.97 93 ALA A O 1
ATOM 729 N N . GLY A 1 94 ? 29.635 10.146 -13.388 1.00 49.59 94 GLY A N 1
ATOM 730 C CA . GLY A 1 94 ? 30.402 11.013 -12.504 1.00 49.59 94 GLY A CA 1
ATOM 731 C C . GLY A 1 94 ? 31.776 11.240 -13.127 1.00 49.59 94 GLY A C 1
ATOM 732 O O . GLY A 1 94 ? 32.583 10.316 -13.201 1.00 49.59 94 GLY A O 1
ATOM 733 N N . LYS A 1 95 ? 32.040 12.451 -13.626 1.00 48.59 95 LYS A N 1
ATOM 734 C CA . LYS A 1 95 ? 33.399 12.835 -13.996 1.00 48.59 95 LYS A CA 1
ATOM 735 C C . LYS A 1 95 ? 34.200 12.928 -12.705 1.00 48.59 95 LYS A C 1
ATOM 737 O O . LYS A 1 95 ? 34.055 13.896 -11.964 1.00 48.59 95 LYS A O 1
ATOM 742 N N . SER A 1 96 ? 35.025 11.924 -12.440 1.00 44.00 96 SER A N 1
ATOM 743 C CA . SER A 1 96 ? 36.115 12.054 -11.478 1.00 44.00 96 SER A CA 1
ATOM 744 C C . SER A 1 96 ? 37.042 13.177 -11.965 1.00 44.00 96 SER A C 1
ATOM 746 O O . SER A 1 96 ? 37.513 13.091 -13.103 1.00 44.00 96 SER A O 1
ATOM 748 N N . PRO A 1 97 ? 37.284 14.243 -11.183 1.00 50.12 97 PRO A N 1
ATOM 749 C CA . PRO A 1 97 ? 38.354 15.177 -11.501 1.00 50.12 97 PRO A CA 1
ATOM 750 C C . PRO A 1 97 ? 39.702 14.457 -11.351 1.00 50.12 97 PRO A C 1
ATOM 752 O O . PRO A 1 97 ? 39.900 13.709 -10.391 1.00 50.12 97 PRO A O 1
ATOM 755 N N . ALA A 1 98 ? 40.565 14.645 -12.351 1.00 56.28 98 ALA A N 1
ATOM 756 C CA . ALA A 1 98 ? 41.959 14.205 -12.357 1.00 56.28 98 ALA A CA 1
ATOM 757 C C . ALA A 1 98 ? 42.827 15.082 -11.446 1.00 56.28 98 ALA A C 1
ATOM 759 O O . ALA A 1 98 ? 42.477 16.276 -11.287 1.00 56.28 98 A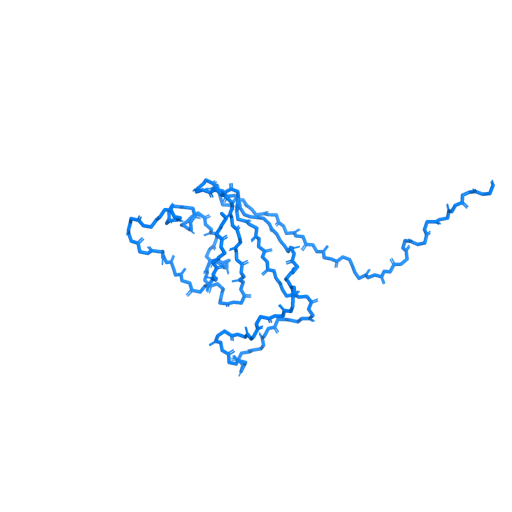LA A O 1
#

Foldseek 3Di:
DDKDFAQDCADDPPPLQRLVLNQEDCCQRNDRQWMWDAPDSQDKTFTWHAPPDGDDPPADPPHDDDPGTDRQWIAGSNHDIDGDDDDDPDDPPPPDDD

pLDDT: mean 82.92, std 12.83, range [44.0, 96.12]

Radius of gyration: 16.25 Å; Cα contacts (8 Å, |Δi|>4): 146; chains: 1; bounding box: 56×28×34 Å

Mean predicted aligned error: 8.24 Å

Solvent-accessible surface area (backbone atoms only — not comparable to full-atom values): 6078 Å² total; per-residue (Å²): 116,49,80,46,72,28,51,45,92,71,61,62,88,89,44,78,47,31,71,45,54,63,26,43,52,64,76,58,32,48,27,65,81,35,34,35,37,32,78,43,64,71,46,49,36,40,33,31,35,66,74,88,63,81,84,58,94,86,54,64,82,74,64,80,84,64,101,61,67,33,79,35,27,39,34,38,60,85,50,51,72,47,80,46,78,83,74,72,96,72,86,81,75,76,79,75,82,130

Secondary structure (DSSP, 8-state):
-EEEES--S-PPTT-TTHHHHHTS-HHHHT-TT-EEEESSTT-PEEEEE-SS-PPPTTSPSSPPPPS--EEEEEE-TTS-EEE--PPPS---------

Organism: Escherichia coli (NCBI:txid562)

Sequence (98 aa):
MWLVRGGKAAQPDGHTLARLWASLPPDIRLSPHLYLATNSAQGPWWILGWPERVPGTEDVLPAPLPPYRVLTGLADRFGQTLTYRREAAGDLAGKSPA